Protein AF-A0A972HDW1-F1 (afdb_monomer_lite)

Sequence (90 aa):
MADEQCEHDIGTDRYAELVRFVLTEEGVRGDTEFALLFVDEPTMSDLNRSHMAADGPTDVLAFPIDDHIGATGRAPDNGRRRPPLREPLN

Radius of gyration: 22.59 Å; chains: 1; bounding box: 36×77×37 Å

Structure (mmCIF, N/CA/C/O backbone):
data_AF-A0A972HDW1-F1
#
_entry.id   AF-A0A972HDW1-F1
#
loop_
_atom_site.group_PDB
_atom_site.id
_atom_site.type_symbol
_atom_site.label_atom_id
_atom_site.label_alt_id
_atom_site.label_comp_id
_atom_site.label_asym_id
_atom_site.label_entity_id
_atom_site.label_seq_id
_atom_site.pdbx_PDB_ins_code
_atom_site.Cartn_x
_atom_site.Cartn_y
_atom_site.Cartn_z
_atom_site.occupancy
_atom_site.B_iso_or_equiv
_atom_site.auth_seq_id
_atom_site.auth_comp_id
_atom_site.auth_asym_id
_atom_site.auth_atom_id
_atom_site.pdbx_PDB_model_num
ATOM 1 N N . MET A 1 1 ? -10.294 -7.867 3.722 1.00 61.91 1 MET A N 1
ATOM 2 C CA . MET A 1 1 ? -9.123 -7.930 2.829 1.00 61.91 1 MET A CA 1
ATOM 3 C C . MET A 1 1 ? -9.423 -8.938 1.744 1.00 61.91 1 MET A C 1
ATOM 5 O O . MET A 1 1 ? -10.077 -9.931 2.044 1.00 61.91 1 MET A O 1
ATOM 9 N N . ALA A 1 2 ? -9.000 -8.651 0.521 1.00 68.38 2 ALA A N 1
ATOM 10 C CA . ALA A 1 2 ? -9.057 -9.567 -0.606 1.00 68.38 2 ALA A CA 1
ATOM 11 C C . ALA A 1 2 ? -7.628 -9.741 -1.121 1.00 68.38 2 ALA A C 1
ATOM 13 O O . ALA A 1 2 ? -6.882 -8.762 -1.171 1.00 68.38 2 ALA A O 1
ATOM 14 N N . ASP A 1 3 ? -7.255 -10.975 -1.437 1.00 70.38 3 ASP A N 1
ATOM 15 C CA . ASP A 1 3 ? -6.008 -11.278 -2.126 1.00 70.38 3 ASP A CA 1
ATOM 16 C C . ASP A 1 3 ? -6.330 -11.496 -3.609 1.00 70.38 3 ASP A C 1
ATOM 18 O O . ASP A 1 3 ? -7.043 -12.434 -3.965 1.00 70.38 3 ASP A O 1
ATOM 22 N N . GLU A 1 4 ? -5.889 -10.568 -4.456 1.00 73.12 4 GLU A N 1
ATOM 23 C CA . GLU A 1 4 ? -6.171 -10.565 -5.899 1.00 73.12 4 GLU A CA 1
ATOM 24 C C . GLU A 1 4 ? -4.951 -10.965 -6.741 1.00 73.12 4 GLU A C 1
ATOM 26 O O . GLU A 1 4 ? -5.019 -11.000 -7.969 1.00 73.12 4 GLU A O 1
ATOM 31 N N . GLN A 1 5 ? -3.831 -11.281 -6.092 1.00 70.56 5 GLN A N 1
ATOM 32 C CA . GLN A 1 5 ? -2.604 -11.728 -6.741 1.00 70.56 5 GLN A CA 1
ATOM 33 C C . GLN A 1 5 ? -2.429 -13.237 -6.590 1.00 70.56 5 GLN A C 1
ATOM 35 O O . GLN A 1 5 ? -3.014 -13.876 -5.723 1.00 70.56 5 GLN A O 1
ATOM 40 N N . CYS A 1 6 ? -1.656 -13.837 -7.493 1.00 67.50 6 CYS A N 1
ATOM 41 C CA . CYS A 1 6 ? -1.487 -15.294 -7.534 1.00 67.50 6 CYS A CA 1
ATOM 42 C C . CYS A 1 6 ? -0.022 -15.737 -7.579 1.00 67.50 6 CYS A C 1
ATOM 44 O O . CYS A 1 6 ? 0.244 -16.933 -7.659 1.00 67.50 6 CYS A O 1
ATOM 46 N N . GLU A 1 7 ? 0.925 -14.798 -7.579 1.00 75.75 7 GLU A N 1
ATOM 47 C CA . GLU A 1 7 ? 2.345 -15.121 -7.741 1.00 75.75 7 GLU A CA 1
ATOM 48 C C . GLU A 1 7 ? 2.996 -15.569 -6.426 1.00 75.75 7 GLU A C 1
ATOM 50 O O . GLU A 1 7 ? 3.868 -16.436 -6.431 1.00 75.75 7 GLU A O 1
ATOM 55 N N . HIS A 1 8 ? 2.538 -15.029 -5.295 1.00 75.94 8 HIS A N 1
ATOM 56 C CA . HIS A 1 8 ? 3.105 -15.289 -3.975 1.00 75.94 8 HIS A CA 1
ATOM 57 C C . HIS A 1 8 ? 1.993 -15.614 -2.977 1.00 75.94 8 HIS A C 1
ATOM 59 O O . HIS A 1 8 ? 0.942 -14.982 -2.999 1.00 75.94 8 HIS A O 1
ATOM 65 N N . ASP A 1 9 ? 2.236 -16.585 -2.094 1.00 78.44 9 ASP A N 1
ATOM 66 C CA . ASP A 1 9 ? 1.338 -16.868 -0.972 1.00 78.44 9 ASP A CA 1
ATOM 67 C C . ASP A 1 9 ? 1.476 -15.757 0.075 1.00 78.44 9 ASP A C 1
ATOM 69 O O . ASP A 1 9 ? 2.538 -15.581 0.687 1.00 78.44 9 ASP A O 1
ATOM 73 N N . ILE A 1 10 ? 0.414 -14.974 0.246 1.00 79.50 10 ILE A N 1
ATOM 74 C CA . ILE A 1 10 ? 0.378 -13.857 1.180 1.00 79.50 10 ILE A CA 1
ATOM 75 C C . ILE A 1 10 ? -0.521 -14.238 2.343 1.00 79.50 10 ILE A C 1
ATOM 77 O O . ILE A 1 10 ? -1.726 -14.415 2.199 1.00 79.50 10 ILE A O 1
ATOM 81 N N . GLY A 1 11 ? 0.057 -14.273 3.545 1.00 83.25 11 GLY A N 1
ATOM 82 C CA . GLY A 1 11 ? -0.697 -14.448 4.785 1.00 83.25 11 GLY A CA 1
ATOM 83 C C . GLY A 1 11 ? -1.577 -13.233 5.085 1.00 83.25 11 GLY A C 1
ATOM 84 O O . GLY A 1 11 ? -1.227 -12.421 5.942 1.00 83.25 11 GLY A O 1
ATOM 85 N N . THR A 1 12 ? -2.704 -13.093 4.383 1.00 83.19 12 THR A N 1
ATOM 86 C CA . THR A 1 12 ? -3.591 -11.922 4.436 1.00 83.19 12 THR A CA 1
ATOM 87 C C . THR A 1 12 ? -4.040 -11.611 5.865 1.00 83.19 12 THR A C 1
ATOM 89 O O . THR A 1 12 ? -4.068 -10.447 6.261 1.00 83.19 12 THR A O 1
ATOM 92 N N . ASP A 1 13 ? -4.297 -12.642 6.676 1.00 87.94 13 ASP A N 1
ATOM 93 C CA . ASP A 1 13 ? -4.683 -12.499 8.085 1.00 87.94 13 ASP A CA 1
ATOM 94 C C . ASP A 1 13 ? -3.600 -11.809 8.921 1.00 87.94 13 ASP A C 1
ATOM 96 O O . ASP A 1 13 ? -3.893 -10.891 9.687 1.00 87.94 13 ASP A O 1
ATOM 100 N N . ARG A 1 14 ? -2.328 -12.171 8.714 1.00 90.38 14 ARG A N 1
ATOM 101 C CA . ARG A 1 14 ? -1.193 -11.560 9.419 1.00 90.38 14 ARG A CA 1
ATOM 102 C C . ARG A 1 14 ? -1.093 -10.065 9.119 1.00 90.38 14 ARG A C 1
ATOM 104 O O . ARG A 1 14 ? -0.843 -9.267 10.021 1.00 90.38 14 ARG A O 1
ATOM 111 N N . TYR A 1 15 ? -1.266 -9.674 7.858 1.00 90.69 15 TYR A N 1
ATOM 112 C CA . TYR A 1 15 ? -1.228 -8.262 7.474 1.00 90.69 15 TYR A CA 1
ATOM 113 C C . TYR A 1 15 ? -2.477 -7.513 7.948 1.00 90.69 15 TYR A C 1
ATOM 115 O O . TYR A 1 15 ? -2.366 -6.364 8.370 1.00 90.69 15 TYR A O 1
ATOM 123 N N . ALA A 1 16 ? -3.644 -8.163 7.970 1.00 90.31 16 ALA A N 1
ATOM 124 C CA . ALA A 1 16 ? -4.857 -7.597 8.554 1.00 90.31 16 ALA A CA 1
ATOM 125 C C . ALA A 1 16 ? -4.696 -7.298 10.047 1.00 90.31 16 ALA A C 1
ATOM 127 O O . ALA A 1 16 ? -5.090 -6.225 10.504 1.00 90.31 16 ALA A O 1
ATOM 128 N N . GLU A 1 17 ? -4.103 -8.219 10.802 1.00 92.81 17 GLU A N 1
ATOM 129 C CA . GLU A 1 17 ? -3.796 -8.018 12.218 1.00 92.81 17 GLU A CA 1
ATOM 130 C C . GLU A 1 17 ? -2.794 -6.881 12.427 1.00 92.81 17 GLU A C 1
ATOM 132 O O . GLU A 1 17 ? -3.038 -6.011 13.263 1.00 92.81 17 GLU A O 1
ATOM 137 N N . LEU A 1 18 ? -1.721 -6.831 11.630 1.00 93.06 18 LEU A N 1
ATOM 138 C CA . LEU A 1 18 ? -0.727 -5.758 11.702 1.00 93.06 18 LEU A CA 1
ATOM 139 C C . LEU A 1 18 ? -1.351 -4.381 11.448 1.00 93.06 18 LEU A C 1
ATOM 141 O O . LEU A 1 18 ? -1.122 -3.453 12.218 1.00 93.06 18 LEU A O 1
ATOM 145 N N . VAL A 1 19 ? -2.161 -4.251 10.396 1.00 91.81 19 VAL A N 1
ATOM 146 C CA . VAL A 1 19 ? -2.840 -2.991 10.063 1.00 91.81 19 VAL A CA 1
ATOM 147 C C . VAL A 1 19 ? -3.760 -2.559 11.203 1.00 91.81 19 VAL A C 1
ATOM 149 O O . VAL A 1 19 ? -3.698 -1.411 11.633 1.00 91.81 19 VAL A O 1
ATOM 152 N N . ARG A 1 20 ? -4.579 -3.472 11.744 1.00 90.69 20 ARG A N 1
ATOM 153 C CA . ARG A 1 20 ? -5.465 -3.163 12.880 1.00 90.69 20 ARG A CA 1
ATOM 154 C C . ARG A 1 20 ? -4.681 -2.723 14.112 1.00 90.69 20 ARG A C 1
ATOM 156 O O . ARG A 1 20 ? -5.101 -1.784 14.785 1.00 90.69 20 ARG A O 1
ATOM 163 N N . PHE A 1 21 ? -3.563 -3.388 14.399 1.00 93.62 21 PHE A N 1
ATOM 164 C CA . PHE A 1 21 ? -2.690 -3.036 15.514 1.00 93.62 21 PHE A CA 1
ATOM 165 C C . PHE A 1 21 ? -2.135 -1.618 15.351 1.00 93.62 21 PHE A C 1
ATOM 167 O O . PHE A 1 21 ? -2.317 -0.795 16.242 1.00 93.62 21 PHE A O 1
ATOM 174 N N . VAL A 1 22 ? -1.551 -1.300 14.191 1.00 92.94 22 VAL A N 1
ATOM 175 C CA . VAL A 1 22 ? -0.989 0.033 13.918 1.00 92.94 22 VAL A CA 1
ATOM 176 C C . VAL A 1 22 ? -2.064 1.117 13.992 1.00 92.94 22 VAL A C 1
ATOM 178 O O . VAL A 1 22 ? -1.869 2.111 14.680 1.00 92.94 22 VAL A O 1
ATOM 181 N N . LEU A 1 23 ? -3.228 0.919 13.363 1.00 91.19 23 LEU A N 1
ATOM 182 C CA . LEU A 1 23 ? -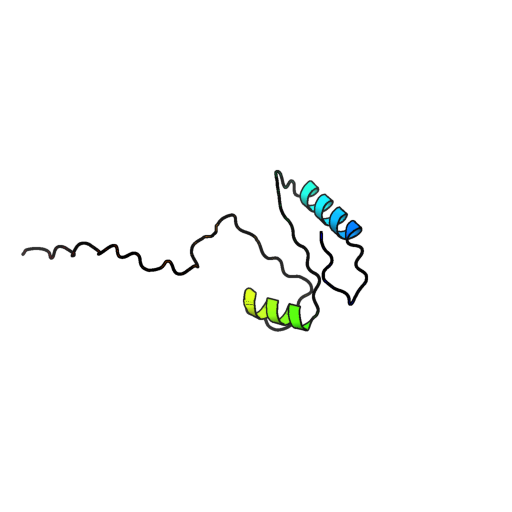4.329 1.891 13.428 1.00 91.19 23 LEU A CA 1
ATOM 183 C C . LEU A 1 23 ? -4.804 2.138 14.870 1.00 91.19 23 LEU A C 1
ATOM 185 O O . LEU A 1 23 ? -5.148 3.267 15.222 1.00 91.19 23 LEU A O 1
ATOM 189 N N . THR A 1 24 ? -4.803 1.095 15.704 1.00 91.12 24 THR A N 1
ATOM 190 C CA . THR A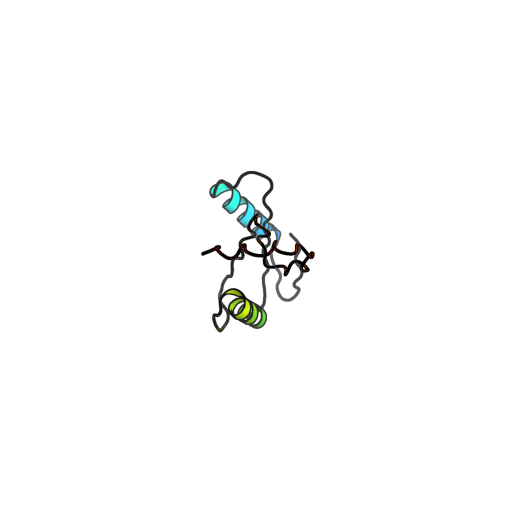 1 24 ? -5.180 1.198 17.120 1.00 91.12 24 THR A CA 1
ATOM 191 C C . THR A 1 24 ? -4.149 1.999 17.915 1.00 91.12 24 THR A C 1
ATOM 193 O O . THR A 1 24 ? -4.532 2.904 18.658 1.00 91.12 24 THR A O 1
ATOM 196 N N . GLU A 1 25 ? -2.857 1.707 17.744 1.00 95.12 25 GLU A N 1
ATOM 197 C CA . GLU A 1 25 ? -1.769 2.390 18.460 1.00 95.12 25 GLU A CA 1
ATOM 198 C C . GLU A 1 25 ? -1.621 3.859 18.037 1.00 95.12 25 GLU A C 1
ATOM 200 O O . GLU A 1 25 ? -1.400 4.724 18.883 1.00 95.12 25 GLU A O 1
ATOM 205 N N . GLU A 1 26 ? -1.847 4.173 16.758 1.00 91.19 26 GLU A N 1
ATOM 206 C CA . GLU A 1 26 ? -1.871 5.553 16.246 1.00 91.19 26 GLU A CA 1
ATOM 207 C C . GLU A 1 26 ? -3.145 6.322 16.655 1.00 91.19 26 GLU A C 1
ATOM 209 O O . GLU A 1 26 ? -3.309 7.505 16.353 1.00 91.19 26 GLU A O 1
ATOM 214 N N . GLY A 1 27 ? -4.069 5.670 17.371 1.00 89.44 27 GLY A N 1
ATOM 215 C CA . GLY A 1 27 ? -5.267 6.299 17.914 1.00 89.44 27 GLY A CA 1
ATOM 216 C C . GLY A 1 27 ? -6.296 6.692 16.855 1.00 89.44 27 GLY A C 1
ATOM 217 O O . GLY A 1 27 ? -7.088 7.609 17.100 1.00 89.44 27 GLY A O 1
ATOM 218 N N . VAL A 1 28 ? -6.308 6.016 15.703 1.00 85.94 28 VAL A N 1
ATOM 219 C CA . VAL A 1 28 ? -7.318 6.207 14.656 1.00 85.94 28 VAL A CA 1
ATOM 220 C C . VAL A 1 28 ? -8.673 5.725 15.185 1.00 85.94 28 VAL A C 1
ATOM 222 O O . VAL A 1 28 ? -8.801 4.619 15.709 1.00 85.94 28 VAL A O 1
ATOM 225 N N . ARG A 1 29 ? -9.698 6.583 15.110 1.00 80.06 29 ARG A N 1
ATOM 226 C CA . ARG A 1 29 ? -11.041 6.329 15.663 1.00 80.06 29 ARG A CA 1
ATOM 227 C C . ARG A 1 29 ? -12.097 6.439 14.570 1.00 80.06 29 ARG A C 1
ATOM 229 O O . ARG A 1 29 ? -11.995 7.305 13.710 1.00 80.06 29 ARG A O 1
ATOM 236 N N . GLY A 1 30 ? -13.165 5.656 14.704 1.00 77.44 30 GLY A N 1
ATOM 237 C CA . GLY A 1 30 ? -14.292 5.645 13.768 1.00 77.44 30 GLY A CA 1
ATOM 238 C C . GLY A 1 30 ? -14.146 4.585 12.678 1.00 77.44 30 GLY A C 1
ATOM 239 O O . GLY A 1 30 ? -13.258 3.735 12.745 1.00 77.44 30 GLY A O 1
ATOM 240 N N . ASP A 1 31 ? -15.041 4.633 11.694 1.00 77.19 31 ASP A N 1
ATOM 241 C CA . ASP A 1 31 ? -15.016 3.730 10.544 1.00 77.19 31 ASP A CA 1
ATOM 242 C C . ASP A 1 31 ? -13.917 4.193 9.578 1.00 77.19 31 ASP A C 1
ATOM 244 O O . ASP A 1 31 ? -14.099 5.134 8.809 1.00 77.19 31 ASP A O 1
ATOM 248 N N . THR A 1 32 ? -12.736 3.579 9.668 1.00 81.19 32 THR A N 1
ATOM 249 C CA . THR A 1 32 ? -11.607 3.831 8.762 1.00 81.19 32 THR A CA 1
ATOM 250 C C . THR A 1 32 ? -11.437 2.669 7.798 1.00 81.19 32 THR A C 1
ATOM 252 O O . THR A 1 32 ? -11.396 1.507 8.208 1.00 81.19 32 THR A O 1
ATOM 255 N N . GLU A 1 33 ? -11.279 2.988 6.518 1.00 85.00 33 GLU A N 1
ATOM 256 C CA . GLU A 1 33 ? -10.931 2.019 5.486 1.00 85.00 33 GLU A CA 1
ATOM 257 C C . GLU A 1 33 ? -9.430 2.071 5.186 1.00 85.00 33 GLU A C 1
ATOM 259 O O . GLU A 1 33 ? -8.831 3.141 5.085 1.00 85.00 33 GLU A O 1
ATOM 264 N N . PHE A 1 34 ? -8.815 0.897 5.046 1.00 87.38 34 PHE A N 1
ATOM 265 C CA . PHE A 1 34 ? -7.411 0.751 4.679 1.00 87.38 34 PHE A CA 1
ATOM 266 C C . PHE A 1 34 ? -7.268 -0.342 3.622 1.00 87.38 34 PHE A C 1
ATOM 268 O O . PHE A 1 34 ? -7.774 -1.454 3.800 1.00 87.38 34 PHE A O 1
ATOM 275 N N . ALA A 1 35 ? -6.546 -0.036 2.545 1.00 89.19 35 ALA A N 1
ATOM 276 C CA . ALA A 1 35 ? -6.232 -0.973 1.475 1.00 89.19 35 ALA A CA 1
ATOM 277 C C . ALA A 1 35 ? -4.717 -1.198 1.400 1.00 89.19 35 ALA A C 1
ATOM 279 O O . ALA A 1 35 ? -3.944 -0.244 1.363 1.00 89.19 35 ALA A O 1
ATOM 280 N N . LEU A 1 36 ? -4.308 -2.468 1.362 1.00 89.69 36 LEU A N 1
ATOM 281 C CA . LEU A 1 36 ? -2.927 -2.884 1.128 1.00 89.69 36 LEU A CA 1
ATOM 282 C C . LEU A 1 36 ? -2.882 -3.713 -0.146 1.00 89.69 36 LEU A C 1
ATOM 284 O O . LEU A 1 36 ? -3.595 -4.710 -0.247 1.00 89.69 36 LEU A O 1
ATOM 288 N N . LEU A 1 37 ? -2.052 -3.302 -1.096 1.00 90.25 37 LEU A N 1
ATOM 289 C CA . LEU A 1 37 ? -1.831 -4.017 -2.345 1.00 90.25 37 LEU A CA 1
ATOM 290 C C . LEU A 1 37 ? -0.346 -4.364 -2.431 1.00 90.25 37 LEU A C 1
ATOM 292 O O . LEU A 1 37 ? 0.495 -3.480 -2.273 1.00 90.25 37 LEU A O 1
ATOM 296 N N . PHE A 1 38 ? -0.027 -5.629 -2.699 1.00 89.06 38 PHE A N 1
ATOM 297 C CA . PHE A 1 38 ? 1.323 -6.014 -3.111 1.00 89.06 38 PHE A CA 1
ATOM 298 C C . PHE A 1 38 ? 1.356 -6.074 -4.635 1.00 89.06 38 PHE A C 1
ATOM 300 O O . PHE A 1 38 ? 0.423 -6.581 -5.256 1.00 89.06 38 PHE A O 1
ATOM 307 N N . VAL A 1 39 ? 2.394 -5.513 -5.237 1.00 89.69 39 VAL A N 1
ATOM 308 C CA . VAL A 1 39 ? 2.532 -5.399 -6.691 1.00 89.69 39 VAL A CA 1
ATOM 309 C C . VAL A 1 39 ? 3.955 -5.760 -7.094 1.00 89.69 39 VAL A C 1
ATOM 311 O O . VAL A 1 39 ? 4.861 -5.737 -6.261 1.00 89.69 39 VAL A O 1
ATOM 314 N N . ASP A 1 40 ? 4.147 -6.087 -8.366 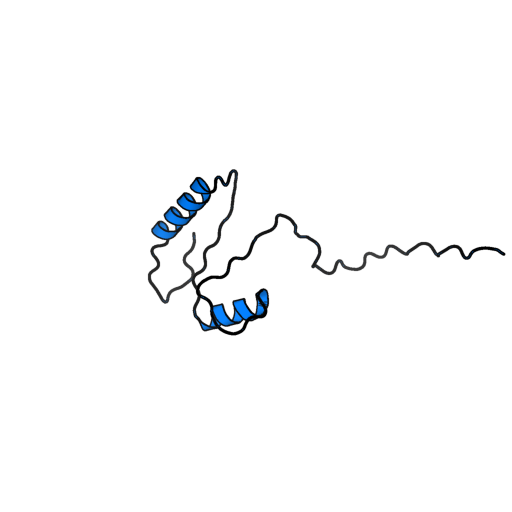1.00 90.81 40 ASP A N 1
ATOM 315 C CA . ASP A 1 40 ? 5.471 -6.345 -8.923 1.00 90.81 40 ASP A CA 1
ATOM 316 C C . ASP A 1 40 ? 6.280 -5.047 -9.147 1.00 90.81 40 ASP A C 1
ATOM 318 O O . ASP A 1 40 ? 5.763 -3.925 -9.089 1.00 90.81 40 ASP A O 1
ATOM 322 N N . GLU A 1 41 ? 7.584 -5.194 -9.396 1.00 94.44 41 GLU A N 1
ATOM 323 C CA . GLU A 1 41 ? 8.493 -4.062 -9.631 1.00 94.44 41 GLU A CA 1
ATOM 324 C C . GLU A 1 41 ? 8.108 -3.195 -10.848 1.00 94.44 41 GLU A C 1
ATOM 326 O O . GLU A 1 41 ? 8.208 -1.963 -10.744 1.00 94.44 41 GLU A O 1
ATOM 331 N N . PRO A 1 42 ? 7.658 -3.758 -11.994 1.00 95.25 42 PRO A N 1
ATOM 332 C CA . PRO A 1 42 ? 7.165 -2.955 -13.111 1.00 95.25 42 PRO A CA 1
ATOM 333 C C . PRO A 1 42 ? 5.968 -2.080 -12.726 1.00 95.25 42 PRO A C 1
ATOM 335 O O . PRO A 1 42 ? 5.999 -0.871 -12.961 1.00 95.25 42 PRO A O 1
ATOM 338 N N . THR A 1 43 ? 4.957 -2.654 -12.069 1.00 94.81 43 THR A N 1
ATOM 339 C CA . THR A 1 43 ? 3.765 -1.922 -11.620 1.00 94.81 43 THR A CA 1
ATOM 340 C C . THR A 1 43 ? 4.132 -0.852 -10.596 1.00 94.81 43 THR A C 1
ATOM 342 O O . THR A 1 43 ? 3.654 0.279 -10.685 1.00 94.81 43 THR A O 1
ATOM 345 N N . MET A 1 44 ? 5.027 -1.161 -9.651 1.00 96.38 44 MET A N 1
ATOM 346 C CA . MET A 1 44 ? 5.517 -0.189 -8.670 1.00 96.38 44 MET A CA 1
ATOM 347 C C . MET A 1 44 ? 6.250 0.983 -9.339 1.00 96.38 44 MET A C 1
ATOM 349 O O . MET A 1 44 ? 6.051 2.138 -8.960 1.00 96.38 44 MET A O 1
ATOM 353 N N . SER A 1 45 ? 7.066 0.703 -10.359 1.00 96.50 45 SER A N 1
ATOM 354 C CA . SER A 1 45 ? 7.772 1.734 -11.129 1.00 96.50 45 SER A CA 1
ATOM 355 C C . SER A 1 45 ? 6.805 2.668 -11.853 1.00 96.50 45 SER A C 1
ATOM 357 O O . SER A 1 45 ? 7.007 3.884 -11.871 1.00 96.50 45 SER A O 1
ATOM 359 N N . ASP A 1 46 ? 5.740 2.113 -12.431 1.00 96.50 46 ASP A N 1
ATOM 360 C CA . ASP A 1 46 ? 4.719 2.900 -13.115 1.00 96.50 46 ASP A CA 1
ATOM 361 C C . ASP A 1 46 ? 3.911 3.764 -12.135 1.00 96.50 46 ASP A C 1
ATOM 363 O O . ASP A 1 46 ? 3.690 4.943 -12.421 1.00 96.50 46 ASP A O 1
ATOM 367 N N . LEU A 1 47 ? 3.556 3.237 -10.956 1.00 95.69 47 LEU A N 1
ATOM 368 C CA . LEU A 1 47 ? 2.887 3.999 -9.891 1.00 95.69 47 LEU A CA 1
ATOM 369 C C . LEU A 1 47 ? 3.760 5.136 -9.342 1.00 95.69 47 LEU A C 1
ATOM 371 O O . LEU A 1 47 ? 3.274 6.247 -9.111 1.00 95.69 47 LEU A O 1
ATOM 375 N N . ASN A 1 48 ? 5.054 4.880 -9.141 1.00 96.69 48 ASN A N 1
ATOM 376 C CA . ASN A 1 48 ? 5.996 5.884 -8.651 1.00 96.69 48 ASN A CA 1
ATOM 377 C C . ASN A 1 48 ? 6.145 7.029 -9.665 1.00 96.69 48 ASN A C 1
ATOM 379 O O . ASN A 1 48 ? 6.080 8.211 -9.313 1.00 96.69 48 ASN A O 1
ATOM 383 N N . ARG A 1 49 ? 6.223 6.689 -10.957 1.00 97.25 49 ARG A N 1
ATOM 384 C CA . ARG A 1 49 ? 6.270 7.689 -12.024 1.00 97.25 49 ARG A CA 1
ATOM 385 C C . ARG A 1 49 ? 4.974 8.490 -12.110 1.00 97.25 49 ARG A C 1
ATOM 387 O O . ARG A 1 49 ? 5.034 9.715 -12.215 1.00 97.25 49 ARG A O 1
ATOM 394 N N . SER A 1 50 ? 3.813 7.831 -12.077 1.00 94.94 50 SER A N 1
ATOM 395 C CA . SER A 1 50 ? 2.520 8.495 -12.283 1.00 94.94 50 SER A CA 1
ATOM 396 C C . SER A 1 50 ? 2.104 9.393 -11.120 1.00 94.94 50 SER A C 1
ATOM 398 O O . SER A 1 50 ? 1.467 10.419 -11.361 1.00 94.94 50 SER A O 1
ATOM 400 N N . HIS A 1 51 ? 2.459 9.040 -9.881 1.00 93.81 51 HIS A N 1
ATOM 401 C CA . HIS A 1 51 ? 1.994 9.762 -8.694 1.00 93.81 51 HIS A CA 1
ATOM 402 C C . HIS A 1 51 ? 3.075 10.557 -7.957 1.00 93.81 51 HIS A C 1
ATOM 404 O O . HIS A 1 51 ? 2.737 11.548 -7.314 1.00 93.81 51 HIS A O 1
ATOM 410 N N . MET A 1 52 ? 4.351 10.169 -8.059 1.00 94.19 52 MET A N 1
ATOM 411 C CA . MET A 1 52 ? 5.464 10.837 -7.362 1.00 94.19 52 MET A CA 1
ATOM 412 C C . MET A 1 52 ? 6.428 11.558 -8.313 1.00 94.19 52 MET A C 1
ATOM 414 O O . MET A 1 52 ? 7.332 12.248 -7.846 1.00 94.19 52 MET A O 1
ATOM 418 N N . ALA A 1 53 ? 6.247 11.420 -9.635 1.00 94.62 53 ALA A N 1
ATOM 419 C CA . ALA A 1 53 ? 7.169 11.926 -10.657 1.00 94.62 53 ALA A CA 1
ATOM 420 C C . ALA A 1 53 ? 8.625 11.448 -10.455 1.00 94.62 53 ALA A C 1
ATOM 422 O O . ALA A 1 53 ? 9.571 12.151 -10.814 1.00 94.62 53 ALA A O 1
ATOM 423 N N . ALA A 1 54 ? 8.792 10.253 -9.878 1.00 95.19 54 ALA A N 1
ATOM 424 C CA . ALA A 1 54 ? 10.080 9.608 -9.650 1.00 95.19 54 ALA A CA 1
ATOM 425 C C . ALA A 1 54 ? 10.227 8.361 -10.533 1.00 95.19 54 ALA A C 1
ATOM 427 O O . ALA A 1 54 ? 9.248 7.676 -10.828 1.00 95.19 54 ALA A O 1
ATOM 428 N N . ASP A 1 55 ? 11.456 8.070 -10.962 1.00 94.88 55 ASP A N 1
ATOM 429 C CA . ASP A 1 55 ? 11.755 6.920 -11.817 1.00 94.88 55 ASP A CA 1
ATOM 430 C C . ASP A 1 55 ? 12.198 5.695 -11.008 1.00 94.88 55 ASP A C 1
ATOM 432 O O . ASP A 1 55 ? 12.973 5.804 -10.058 1.00 94.88 55 ASP A O 1
ATOM 436 N N . GLY A 1 56 ? 11.760 4.516 -11.460 1.00 95.00 56 GLY A N 1
ATOM 437 C CA . GLY A 1 56 ? 12.101 3.221 -10.869 1.00 95.00 56 GLY A CA 1
ATOM 438 C C . GLY A 1 56 ? 11.196 2.809 -9.699 1.00 95.00 56 GLY A C 1
ATOM 439 O O . GLY A 1 56 ? 10.360 3.600 -9.247 1.00 95.00 56 GLY A O 1
ATOM 440 N N . PRO A 1 57 ? 11.328 1.560 -9.220 1.00 97.00 57 PRO A N 1
ATOM 441 C CA . PRO A 1 57 ? 10.511 1.043 -8.132 1.00 97.00 57 PRO A CA 1
ATOM 442 C C . PRO A 1 57 ? 10.972 1.595 -6.776 1.00 97.00 57 PRO A C 1
ATOM 444 O O . PRO A 1 57 ? 12.110 2.031 -6.607 1.00 97.00 57 PRO A O 1
ATOM 447 N N . THR A 1 58 ? 10.075 1.540 -5.798 1.00 96.62 58 THR A N 1
ATOM 448 C CA . THR A 1 58 ? 10.346 1.802 -4.379 1.00 96.62 58 THR A CA 1
ATOM 449 C C . THR A 1 58 ? 9.746 0.672 -3.549 1.00 96.62 58 THR A C 1
ATOM 451 O O . THR A 1 58 ? 8.901 -0.068 -4.044 1.00 96.62 58 THR A O 1
ATOM 454 N N . ASP A 1 59 ? 10.136 0.542 -2.286 1.00 95.12 59 ASP A N 1
ATOM 455 C CA . ASP A 1 59 ? 9.623 -0.524 -1.419 1.00 95.12 59 ASP A CA 1
ATOM 456 C C . ASP A 1 59 ? 8.152 -0.306 -1.026 1.00 95.12 59 ASP A C 1
ATOM 458 O O . ASP A 1 59 ? 7.413 -1.259 -0.787 1.00 95.12 59 ASP A O 1
ATOM 462 N N . VAL A 1 60 ? 7.710 0.953 -0.938 1.00 95.12 60 VAL A N 1
ATOM 463 C CA . VAL A 1 60 ? 6.348 1.305 -0.519 1.00 95.12 60 VAL A CA 1
ATOM 464 C C . VAL A 1 60 ? 5.901 2.647 -1.095 1.00 95.12 60 VAL A C 1
ATOM 466 O O . VAL A 1 60 ? 6.681 3.598 -1.181 1.00 95.12 60 VAL A O 1
ATOM 469 N N . LEU A 1 61 ? 4.614 2.731 -1.435 1.00 95.06 61 LEU A N 1
ATOM 470 C CA . LEU A 1 61 ? 3.897 3.967 -1.745 1.00 95.06 61 LE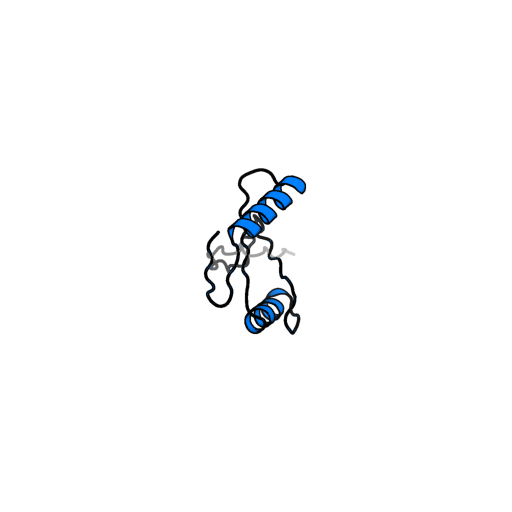U A CA 1
ATOM 471 C C . LEU A 1 61 ? 2.645 4.051 -0.870 1.00 95.06 61 LEU A C 1
ATOM 473 O O . LEU A 1 61 ? 1.942 3.059 -0.687 1.00 95.06 61 LEU A O 1
ATOM 477 N N . ALA A 1 62 ? 2.362 5.241 -0.342 1.00 92.69 62 ALA A N 1
ATOM 478 C CA . ALA A 1 62 ? 1.170 5.507 0.452 1.00 92.69 62 ALA A CA 1
ATOM 479 C C . ALA A 1 62 ? 0.334 6.596 -0.225 1.00 92.69 62 ALA A C 1
ATOM 481 O O . ALA A 1 62 ? 0.836 7.683 -0.513 1.00 92.69 62 ALA A O 1
ATOM 482 N N . PHE A 1 63 ? -0.943 6.297 -0.460 1.00 90.75 63 PHE A N 1
ATOM 483 C CA . PHE A 1 63 ? -1.903 7.224 -1.050 1.00 90.75 63 PHE A CA 1
ATOM 484 C C . PHE A 1 63 ? -2.947 7.603 0.004 1.00 90.75 63 PHE A C 1
ATOM 486 O O . PHE A 1 63 ? -3.733 6.741 0.401 1.00 90.75 63 PHE A O 1
ATOM 493 N N . PRO A 1 64 ? -2.964 8.855 0.490 1.00 85.69 64 PRO A N 1
ATOM 494 C CA . PRO A 1 64 ? -4.012 9.300 1.394 1.00 85.69 64 PRO A CA 1
ATOM 495 C C . PRO A 1 64 ? -5.341 9.394 0.637 1.00 85.69 64 PRO A C 1
ATOM 497 O O . PRO A 1 64 ? -5.402 9.940 -0.466 1.00 85.69 64 PRO A O 1
ATOM 500 N N . ILE A 1 65 ? -6.411 8.882 1.241 1.00 77.88 65 ILE A N 1
ATOM 501 C CA . ILE A 1 65 ? -7.776 9.158 0.795 1.00 77.88 65 ILE A CA 1
ATOM 502 C C . ILE A 1 65 ? -8.232 10.378 1.597 1.00 77.88 65 ILE A C 1
ATOM 504 O O . ILE A 1 65 ? -8.668 10.245 2.735 1.00 77.88 65 ILE A O 1
ATOM 508 N N . ASP A 1 66 ? -8.040 11.580 1.055 1.00 68.56 66 ASP A N 1
ATOM 509 C CA . ASP A 1 66 ? -8.624 12.784 1.654 1.00 68.56 66 ASP A CA 1
ATOM 510 C C . ASP A 1 66 ? -10.162 12.683 1.613 1.00 68.56 66 ASP A C 1
ATOM 512 O O . ASP A 1 66 ? -10.738 12.343 0.578 1.00 68.56 66 ASP A O 1
ATOM 516 N N . ASP A 1 67 ? -10.848 13.117 2.679 1.00 55.44 67 ASP A N 1
ATOM 517 C CA . ASP A 1 67 ? -12.305 13.385 2.680 1.00 55.44 67 ASP A CA 1
ATOM 518 C C . ASP A 1 67 ? -12.701 14.514 1.698 1.00 55.44 67 ASP A C 1
ATOM 520 O O . ASP A 1 67 ? -13.874 14.860 1.513 1.00 55.44 67 ASP A O 1
ATOM 524 N N . HIS A 1 68 ? -11.720 15.129 1.040 1.00 47.59 68 HIS A N 1
ATOM 525 C CA . HIS A 1 68 ? -11.916 16.107 -0.007 1.00 47.59 68 HIS A CA 1
ATOM 526 C C . HIS A 1 68 ? -11.788 15.453 -1.381 1.00 47.59 68 HIS A C 1
ATOM 528 O O . HIS A 1 68 ? -10.738 15.478 -2.020 1.00 47.59 68 HIS A O 1
ATOM 534 N N . ILE A 1 69 ? -12.938 15.041 -1.922 1.00 47.78 69 ILE A N 1
ATOM 535 C CA . ILE A 1 69 ? -13.219 15.150 -3.361 1.00 47.78 69 ILE A CA 1
ATOM 536 C C . ILE A 1 69 ? -13.171 16.652 -3.724 1.00 47.78 69 ILE A C 1
ATOM 538 O O . ILE A 1 69 ? -14.180 17.322 -3.940 1.00 47.78 69 ILE A O 1
ATOM 542 N N . GLY A 1 70 ? -11.970 17.221 -3.707 1.00 40.00 70 GLY A N 1
ATOM 543 C CA . GLY A 1 70 ? -11.667 18.602 -4.028 1.00 40.00 70 GLY A CA 1
ATOM 544 C C . GLY A 1 70 ? -11.320 18.718 -5.503 1.00 40.00 70 GLY A C 1
ATOM 545 O O . GLY A 1 70 ? -10.157 18.688 -5.875 1.00 40.00 70 GLY A O 1
ATOM 546 N N . ALA A 1 71 ? -12.346 18.857 -6.341 1.00 45.31 71 ALA A N 1
ATOM 547 C CA . ALA A 1 71 ? -12.288 19.581 -7.613 1.00 45.31 71 ALA A CA 1
ATOM 548 C C . ALA A 1 71 ? -11.061 19.346 -8.532 1.00 45.31 71 ALA A C 1
ATOM 550 O O . ALA A 1 71 ? -10.397 20.296 -8.937 1.00 45.31 71 ALA A O 1
ATOM 551 N N . THR A 1 72 ? -10.830 18.115 -8.991 1.00 44.28 72 THR A N 1
ATOM 552 C CA . THR A 1 72 ? -10.144 17.879 -10.283 1.00 44.28 72 THR A CA 1
ATOM 553 C C . THR A 1 72 ? -10.954 16.974 -11.212 1.00 44.28 72 THR A C 1
ATOM 555 O O . THR A 1 72 ? -10.435 16.346 -12.124 1.00 44.28 72 THR A O 1
ATOM 558 N N . GLY A 1 73 ? -12.278 16.977 -11.059 1.00 38.31 73 GLY A N 1
ATOM 559 C CA . GLY A 1 73 ? -13.181 16.717 -12.173 1.00 38.31 73 GLY A CA 1
ATOM 560 C C . GLY A 1 73 ? -13.511 18.053 -12.819 1.00 38.31 73 GLY A C 1
ATOM 561 O O . GLY A 1 73 ? -14.099 18.914 -12.167 1.00 38.31 73 GLY A O 1
ATOM 562 N N . ARG A 1 74 ? -13.140 18.253 -14.086 1.00 45.75 74 ARG A N 1
ATOM 563 C CA . ARG A 1 74 ? -13.686 19.333 -14.915 1.00 45.75 74 ARG A CA 1
ATOM 564 C C . ARG A 1 74 ? -15.210 19.306 -14.777 1.00 45.75 74 ARG A C 1
ATOM 566 O O . ARG A 1 74 ? -15.863 18.448 -15.366 1.00 45.75 74 ARG A O 1
ATOM 573 N N . ALA A 1 75 ? -15.770 20.227 -13.998 1.00 42.78 75 ALA A N 1
ATOM 574 C CA . ALA A 1 75 ? -17.202 20.456 -14.006 1.00 42.78 75 ALA A CA 1
ATOM 575 C C . ALA A 1 75 ? -17.585 20.829 -15.449 1.00 42.78 75 ALA A C 1
ATOM 577 O O . ALA A 1 75 ? -16.896 21.669 -16.045 1.00 42.78 75 ALA A O 1
ATOM 578 N N . PRO A 1 76 ? -18.621 20.222 -16.057 1.00 46.38 76 PRO A N 1
ATOM 579 C CA . PRO A 1 76 ? -19.186 20.801 -17.262 1.00 46.38 76 PRO A CA 1
ATOM 580 C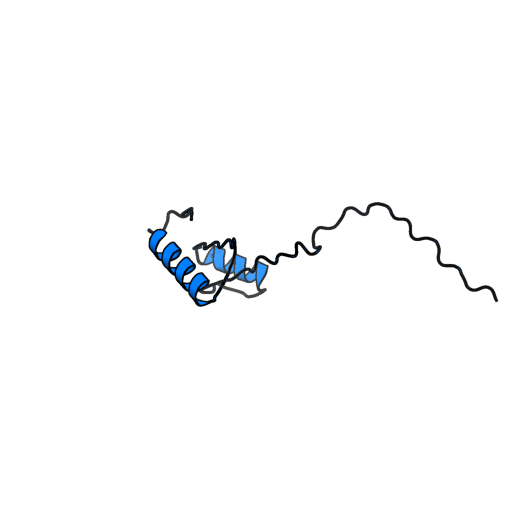 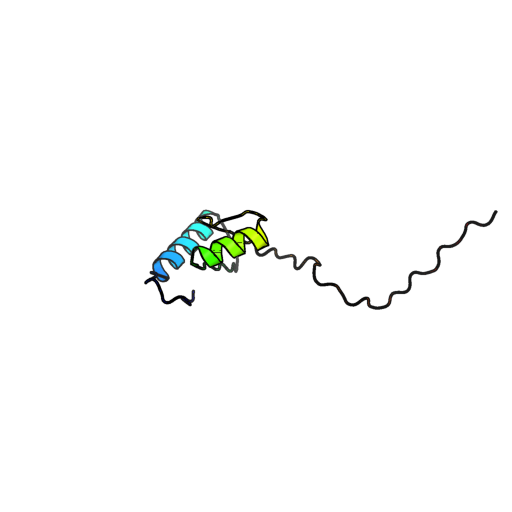C . PRO A 1 76 ? -19.557 22.248 -16.929 1.00 46.38 76 PRO A C 1
ATOM 582 O O . PRO A 1 76 ? -20.138 22.530 -15.878 1.00 46.38 76 PRO A O 1
ATOM 585 N N . ASP A 1 77 ? -19.109 23.170 -17.777 1.00 56.47 77 ASP A N 1
ATOM 586 C CA . ASP A 1 77 ? -19.400 24.593 -17.663 1.00 56.47 77 ASP A CA 1
ATOM 587 C C . ASP A 1 77 ? -20.918 24.790 -17.734 1.00 56.47 77 ASP A C 1
ATOM 589 O O . ASP A 1 77 ? -21.519 24.880 -18.805 1.00 56.47 77 ASP A O 1
ATOM 593 N N . ASN A 1 78 ? -21.558 24.809 -16.568 1.00 49.09 78 ASN A N 1
ATOM 594 C CA . ASN A 1 78 ? -22.984 25.045 -16.432 1.00 49.09 78 ASN A CA 1
ATOM 595 C C . ASN A 1 78 ? -23.247 26.556 -16.440 1.00 49.09 78 ASN A C 1
ATOM 597 O O . ASN A 1 78 ? -23.723 27.121 -15.457 1.00 49.09 78 ASN A O 1
ATOM 601 N N . GLY A 1 79 ? -22.918 27.212 -17.557 1.00 52.03 79 GLY A N 1
ATOM 602 C CA . GLY A 1 79 ? -23.674 28.324 -18.141 1.00 52.03 79 GLY A CA 1
ATOM 603 C C . GLY A 1 79 ? -24.012 29.536 -17.266 1.00 52.03 79 GLY A C 1
ATOM 604 O O . GLY A 1 79 ? -24.940 30.277 -17.608 1.00 52.03 79 GLY A O 1
ATOM 605 N N . ARG A 1 80 ? -23.303 29.805 -16.164 1.00 43.84 80 ARG A N 1
ATOM 606 C CA . ARG A 1 80 ? -23.516 31.040 -15.396 1.00 43.84 80 ARG A CA 1
ATOM 607 C C . ARG A 1 80 ? -22.791 32.193 -16.078 1.00 43.84 80 ARG A C 1
ATOM 609 O O . ARG A 1 80 ? -21.651 32.519 -15.762 1.00 43.84 80 ARG A O 1
ATOM 616 N N . ARG A 1 81 ? -23.494 32.816 -17.030 1.00 52.62 81 ARG A N 1
ATOM 617 C CA . ARG A 1 81 ? -23.126 34.099 -17.642 1.00 52.62 81 ARG A CA 1
ATOM 618 C C . ARG A 1 81 ? -22.701 35.082 -16.545 1.00 52.62 81 ARG A C 1
ATOM 620 O O . ARG A 1 81 ? -23.515 35.457 -15.702 1.00 52.62 81 ARG A O 1
ATOM 627 N N . ARG A 1 82 ? -21.435 35.507 -16.565 1.00 52.06 82 ARG A N 1
ATOM 628 C CA . ARG A 1 82 ? -20.977 36.677 -15.804 1.00 52.06 82 ARG A CA 1
ATOM 629 C C . ARG A 1 82 ? -21.852 37.882 -16.190 1.00 52.06 82 ARG A C 1
ATOM 631 O O . ARG A 1 82 ? -22.047 38.102 -17.388 1.00 52.06 82 ARG A O 1
ATOM 638 N N . PRO A 1 83 ? -22.367 38.670 -15.232 1.00 54.03 83 PRO A N 1
ATOM 639 C CA . PRO A 1 83 ? -22.911 39.986 -15.548 1.00 54.03 83 PRO A CA 1
ATOM 640 C C . PRO A 1 83 ? -21.804 40.853 -16.174 1.00 54.03 83 PRO A C 1
ATOM 642 O O . PRO A 1 83 ? -20.647 40.720 -15.759 1.00 54.03 83 PRO A O 1
ATOM 645 N N . PRO A 1 84 ? -22.107 41.720 -17.158 1.00 55.44 84 PRO A N 1
ATOM 646 C CA . PRO A 1 84 ? -21.089 42.575 -17.758 1.00 55.44 84 PRO A CA 1
ATOM 647 C C . PRO A 1 84 ? -20.505 43.529 -16.705 1.00 55.44 84 PRO A C 1
ATOM 649 O O . PRO A 1 84 ? -21.243 44.097 -15.894 1.00 55.44 84 PRO A O 1
ATOM 652 N N . LEU A 1 85 ? -19.175 43.688 -16.717 1.00 60.59 85 LEU A N 1
ATOM 653 C CA . LEU A 1 85 ? -18.481 44.705 -15.928 1.00 60.59 85 LEU A CA 1
ATOM 654 C C . LEU A 1 85 ? -19.060 46.078 -16.293 1.00 60.59 85 LEU A C 1
ATOM 656 O O . LEU A 1 85 ? -19.129 46.426 -17.470 1.00 60.59 85 LEU A O 1
ATOM 660 N N . ARG A 1 86 ? -19.472 46.858 -15.289 1.00 57.34 86 ARG A N 1
ATOM 661 C CA . ARG A 1 86 ? -19.800 48.270 -15.497 1.00 57.34 86 ARG A CA 1
ATOM 662 C C . ARG A 1 86 ? -18.505 49.019 -15.794 1.00 57.34 86 ARG A C 1
ATOM 664 O O . ARG A 1 86 ? -17.623 49.065 -14.941 1.00 57.34 86 ARG A O 1
ATOM 671 N N . GLU A 1 87 ? -18.407 49.582 -16.991 1.00 68.44 87 GLU A N 1
ATOM 672 C CA . GLU A 1 87 ? -17.383 50.572 -17.319 1.00 68.44 87 GLU A CA 1
ATOM 673 C C . GLU A 1 87 ? -17.578 51.809 -16.424 1.00 68.44 87 GLU A C 1
ATOM 675 O O . GLU A 1 87 ? -18.725 52.206 -16.177 1.00 68.44 87 GLU A O 1
ATOM 680 N N . PRO A 1 88 ? -16.504 52.415 -15.892 1.00 51.56 88 PRO A N 1
ATOM 681 C CA . PRO A 1 88 ? -16.630 53.662 -15.155 1.00 51.56 88 PRO A CA 1
ATOM 682 C C . PRO A 1 88 ? -17.033 54.791 -16.116 1.00 51.56 88 PRO A C 1
ATOM 684 O O . PRO A 1 88 ? -16.367 55.031 -17.121 1.00 51.56 88 PRO A O 1
ATOM 687 N N . LEU A 1 89 ? -18.137 55.476 -15.806 1.00 59.34 89 LEU A N 1
ATOM 688 C CA . LEU A 1 89 ? -18.482 56.754 -16.429 1.00 59.34 89 LEU A CA 1
ATOM 689 C C . LEU A 1 89 ? -17.503 57.833 -15.939 1.00 59.34 89 LEU A C 1
ATOM 691 O O . LEU A 1 89 ? -17.325 57.946 -14.730 1.00 59.34 89 LEU A O 1
ATOM 695 N N . ASN A 1 90 ? -16.930 58.567 -16.905 1.00 55.97 90 ASN A N 1
ATOM 696 C CA . ASN A 1 90 ? -16.220 59.861 -16.835 1.00 55.97 90 ASN A CA 1
ATOM 697 C C . ASN A 1 90 ? -15.925 60.454 -15.449 1.00 55.97 90 ASN A C 1
ATOM 699 O O . ASN A 1 90 ? -16.892 60.876 -14.773 1.00 55.97 90 ASN A O 1
#

Secondary structure (DSSP, 8-state):
------SS---HHHHHHHHHHHHHHTT--SS---------HHHHHHHHHHHH---S--S-------S---S-S--------PPPPPPPP-

pLDDT: mean 77.96, std 18.32, range [38.31, 97.25]

Foldseek 3Di:
DDDPDDPDDDPVVVVVVVVVVVCVVVPPDDDDDDDDDDDDFVVQQVVCCVPVVDGGHDPDDDDDPDPDPDDPPPDPPPDPDDDDDDDDDD